Protein AF-A0A841Q0R8-F1 (afdb_monomer_lite)

InterPro domains:
  IPR002668 Concentrative nucleoside transporter N-terminal domain [PF01773] (13-84)
  IPR008276 Concentrative nucleoside transporter [PTHR10590] (9-87)

Secondary structure (DSSP, 8-state):
-HHHHHHHHHHHHHHHHHHHHHHH-S-TTS--HHHHHHHHHHHHHHHHHHHSSHHHHHHHHHHHHHHHHHHHHHHHHHHHHHHHHHHTT-

Organism: NCBI:txid549000

Structure (mmCIF, N/CA/C/O backbone):
data_AF-A0A841Q0R8-F1
#
_entry.id   AF-A0A841Q0R8-F1
#
loop_
_atom_site.group_PDB
_atom_site.id
_atom_site.type_symbol
_atom_site.label_atom_id
_atom_site.label_alt_id
_atom_site.label_comp_id
_atom_site.label_asym_id
_atom_site.label_entity_id
_atom_site.label_seq_id
_atom_site.pdbx_PDB_ins_code
_atom_site.Cartn_x
_atom_site.Cartn_y
_atom_site.Cartn_z
_atom_site.occupancy
_atom_site.B_iso_or_equiv
_atom_site.auth_seq_id
_atom_site.auth_comp_id
_atom_site.auth_asym_id
_atom_site.auth_atom_id
_atom_site.pdbx_PDB_model_num
ATOM 1 N N . MET A 1 1 ? -26.844 -0.223 -10.703 1.00 60.47 1 MET A N 1
ATOM 2 C CA . MET A 1 1 ? -27.090 -1.211 -9.628 1.00 60.47 1 MET A CA 1
ATOM 3 C C . MET A 1 1 ? -25.834 -2.030 -9.315 1.00 60.47 1 MET A C 1
ATOM 5 O O . MET A 1 1 ? -25.535 -2.203 -8.144 1.00 60.47 1 MET A O 1
ATOM 9 N N . GLU A 1 2 ? -25.056 -2.458 -10.319 1.00 74.44 2 GLU A N 1
ATOM 10 C CA . GLU A 1 2 ? -23.842 -3.287 -10.134 1.00 74.44 2 GLU A CA 1
ATOM 11 C C . GLU A 1 2 ? -22.680 -2.580 -9.414 1.00 74.44 2 GLU A C 1
ATOM 13 O O . GLU A 1 2 ? -22.059 -3.161 -8.531 1.00 74.44 2 GLU A O 1
ATOM 18 N N . LEU A 1 3 ? -22.431 -1.296 -9.711 1.00 74.19 3 LEU A N 1
ATOM 19 C CA . LEU A 1 3 ? -21.348 -0.530 -9.076 1.00 74.19 3 LEU A CA 1
ATOM 20 C C . LEU A 1 3 ? -21.513 -0.430 -7.547 1.00 74.19 3 LEU A C 1
ATOM 22 O O . LEU A 1 3 ? -20.564 -0.634 -6.796 1.00 74.19 3 LEU A O 1
ATOM 26 N N . LEU A 1 4 ? -22.741 -0.157 -7.088 1.00 78.12 4 LEU A N 1
ATOM 27 C CA . LEU A 1 4 ? -23.066 -0.100 -5.660 1.00 78.12 4 LEU A CA 1
ATOM 28 C C . LEU A 1 4 ? -22.893 -1.471 -4.996 1.00 78.12 4 LEU A C 1
ATOM 30 O O . LEU A 1 4 ? -22.415 -1.536 -3.867 1.00 78.12 4 LEU A O 1
ATOM 34 N N . GLY A 1 5 ? -23.220 -2.554 -5.709 1.00 89.88 5 GLY A N 1
ATOM 35 C CA . GLY A 1 5 ? -22.981 -3.921 -5.251 1.00 89.88 5 GLY A CA 1
ATOM 36 C C . GLY A 1 5 ? -21.495 -4.214 -5.041 1.00 89.88 5 GLY A C 1
ATOM 37 O O . GLY A 1 5 ? -21.119 -4.715 -3.986 1.00 89.88 5 GLY A O 1
ATOM 38 N N . ASN A 1 6 ? -20.641 -3.838 -5.994 1.00 89.88 6 ASN A N 1
ATOM 39 C CA . ASN A 1 6 ? -19.197 -4.090 -5.916 1.00 89.88 6 ASN A CA 1
ATOM 40 C C . ASN A 1 6 ? -18.531 -3.304 -4.780 1.00 89.88 6 ASN A C 1
ATOM 42 O O . ASN A 1 6 ? -17.708 -3.848 -4.044 1.00 89.88 6 ASN A O 1
ATOM 46 N N . ILE A 1 7 ? -18.922 -2.040 -4.596 1.00 89.81 7 ILE A N 1
ATOM 47 C CA . ILE A 1 7 ? -18.421 -1.215 -3.490 1.00 89.81 7 ILE A CA 1
ATOM 48 C C . ILE A 1 7 ? -18.883 -1.794 -2.147 1.00 89.81 7 ILE A C 1
ATOM 50 O O . ILE A 1 7 ? -18.076 -1.917 -1.225 1.00 89.81 7 ILE A O 1
ATOM 54 N N . ALA A 1 8 ? -20.151 -2.204 -2.037 1.00 92.94 8 ALA A N 1
ATOM 55 C CA . ALA A 1 8 ? -20.667 -2.838 -0.827 1.00 92.94 8 ALA A CA 1
ATOM 56 C C . ALA A 1 8 ? -19.908 -4.133 -0.497 1.00 92.94 8 ALA A C 1
ATOM 58 O O . ALA A 1 8 ? -19.490 -4.319 0.644 1.00 92.94 8 ALA A O 1
ATOM 59 N N . TRP A 1 9 ? -19.651 -4.985 -1.492 1.00 93.94 9 TRP A N 1
ATOM 60 C CA . TRP A 1 9 ? -18.837 -6.191 -1.325 1.00 93.94 9 TRP A CA 1
ATOM 61 C C . TRP A 1 9 ? -17.411 -5.885 -0.858 1.00 93.94 9 TRP A C 1
ATOM 63 O O . TRP A 1 9 ? -16.922 -6.544 0.060 1.00 93.94 9 TRP A O 1
ATOM 73 N N . GLY A 1 10 ? -16.763 -4.864 -1.427 1.00 92.50 10 GLY A N 1
ATOM 74 C CA . GLY A 1 10 ? -15.431 -4.428 -0.998 1.00 92.50 10 GLY A CA 1
ATOM 75 C C . GLY A 1 10 ? -15.399 -3.971 0.463 1.00 92.50 10 GLY A C 1
ATOM 76 O O . GLY A 1 10 ? -14.517 -4.371 1.222 1.00 92.50 10 GLY A O 1
ATOM 77 N N . LEU A 1 11 ? -16.399 -3.197 0.891 1.00 93.12 11 LEU A N 1
ATOM 78 C CA . LEU A 1 11 ? -16.520 -2.756 2.284 1.00 93.12 11 LEU A CA 1
ATOM 79 C C . LEU A 1 11 ? -16.765 -3.929 3.241 1.00 93.12 11 LEU A C 1
ATOM 81 O O . LEU A 1 11 ? -16.147 -3.991 4.305 1.00 93.12 11 LEU A O 1
ATOM 85 N N . ILE A 1 12 ? -17.619 -4.880 2.854 1.00 95.56 12 ILE A N 1
ATOM 86 C CA . ILE A 1 12 ? -17.864 -6.099 3.636 1.00 95.56 12 ILE A CA 1
ATOM 87 C C . ILE A 1 12 ? -16.564 -6.893 3.791 1.00 95.56 12 ILE A C 1
ATOM 89 O O . ILE A 1 12 ? -16.234 -7.300 4.904 1.00 95.56 12 ILE A O 1
ATOM 93 N N . ALA A 1 13 ? -15.793 -7.066 2.714 1.00 94.50 13 ALA A N 1
ATOM 94 C CA . ALA A 1 13 ? -14.518 -7.776 2.762 1.00 94.50 13 ALA A CA 1
ATOM 95 C C . ALA A 1 13 ? -13.532 -7.126 3.749 1.00 94.50 13 ALA A C 1
ATOM 97 O O . ALA A 1 13 ? -12.934 -7.830 4.563 1.00 94.50 13 ALA A O 1
ATOM 98 N N . ILE A 1 14 ? -13.414 -5.793 3.746 1.00 94.56 14 ILE A N 1
ATOM 99 C CA . ILE A 1 14 ? -12.556 -5.057 4.691 1.00 94.56 14 ILE A CA 1
ATOM 100 C C . ILE A 1 14 ? -12.980 -5.333 6.140 1.00 94.56 14 ILE A C 1
ATOM 102 O O . ILE A 1 14 ? -12.140 -5.682 6.971 1.00 94.56 14 ILE A O 1
ATOM 106 N N . VAL A 1 15 ? -14.277 -5.230 6.447 1.00 94.69 15 VAL A N 1
ATOM 107 C CA . VAL A 1 15 ? -14.798 -5.478 7.803 1.00 94.69 15 VAL A CA 1
ATOM 108 C C . VAL A 1 15 ? -14.548 -6.922 8.241 1.00 94.69 15 VAL A C 1
ATOM 110 O O . VAL A 1 15 ? -14.128 -7.153 9.376 1.00 94.69 15 VAL A O 1
ATOM 113 N N . VAL A 1 16 ? -14.751 -7.893 7.347 1.00 96.19 16 VAL A N 1
ATOM 114 C CA . VAL A 1 16 ? -14.499 -9.315 7.628 1.00 96.19 16 VAL A CA 1
ATOM 115 C C . VAL A 1 16 ? -13.020 -9.561 7.928 1.00 96.19 16 VAL A C 1
ATOM 117 O O . VAL A 1 16 ? -12.707 -10.220 8.920 1.00 96.19 16 VAL A O 1
ATOM 120 N N . LEU A 1 17 ? -12.105 -8.999 7.134 1.00 94.81 17 LEU A N 1
ATOM 121 C CA . LEU A 1 17 ? -10.662 -9.139 7.358 1.00 94.81 17 LEU A CA 1
ATOM 122 C C . LEU A 1 17 ? -10.217 -8.488 8.672 1.00 94.81 17 LEU A C 1
ATOM 124 O O . LEU A 1 17 ? -9.435 -9.082 9.415 1.00 94.81 17 LEU A O 1
ATOM 128 N N . MET A 1 18 ? -10.751 -7.310 9.005 1.00 92.88 18 MET A N 1
ATOM 129 C CA . MET A 1 18 ? -10.496 -6.673 10.301 1.00 92.88 18 MET A CA 1
ATOM 130 C C . MET A 1 18 ? -11.030 -7.517 11.466 1.00 92.88 18 MET A C 1
ATOM 132 O O . MET A 1 18 ? -10.349 -7.668 12.482 1.00 92.88 18 MET A O 1
ATOM 136 N N . GLY A 1 19 ? -12.218 -8.109 11.314 1.00 92.81 19 GLY A N 1
ATOM 137 C CA . GLY A 1 19 ? -12.795 -9.032 12.291 1.00 92.81 19 GLY A CA 1
ATOM 138 C C . GLY A 1 19 ? -11.941 -10.286 12.492 1.00 92.81 19 GLY A C 1
ATOM 139 O O . GLY A 1 19 ? -11.680 -10.677 13.629 1.00 92.81 19 GLY A O 1
ATOM 140 N N . LEU A 1 20 ? -11.437 -10.879 11.407 1.00 94.56 20 LEU A N 1
ATOM 141 C CA . LEU A 1 20 ? -10.519 -12.019 11.463 1.00 94.56 20 LEU A CA 1
ATOM 142 C C . LEU A 1 20 ? -9.198 -11.656 12.148 1.00 94.56 20 LEU A C 1
ATOM 144 O O . LEU A 1 20 ? -8.754 -12.387 13.033 1.00 94.56 20 LEU A O 1
ATOM 148 N N . ALA A 1 21 ? -8.606 -10.512 11.801 1.00 91.75 21 ALA A N 1
ATOM 149 C CA . ALA A 1 21 ? -7.391 -10.020 12.446 1.00 91.75 21 ALA A CA 1
ATOM 150 C C . ALA A 1 21 ? -7.592 -9.817 13.958 1.00 91.75 21 ALA A C 1
ATOM 152 O O . ALA A 1 21 ? -6.721 -10.166 14.752 1.00 91.75 21 ALA A O 1
ATOM 153 N N . PHE A 1 22 ? -8.759 -9.318 14.375 1.00 91.19 22 PHE A N 1
ATOM 154 C CA . PHE A 1 22 ? -9.109 -9.187 15.788 1.00 91.19 22 PHE A CA 1
ATOM 155 C C . PHE A 1 22 ? -9.284 -10.546 16.487 1.00 91.19 22 PHE A C 1
ATOM 157 O O . PHE A 1 22 ? -8.793 -10.730 17.603 1.00 91.19 22 PHE A O 1
ATOM 164 N N . LEU A 1 23 ? -9.954 -11.511 15.849 1.00 92.38 23 LEU A N 1
ATOM 165 C CA . LEU A 1 23 ? -10.181 -12.847 16.416 1.00 92.38 23 LEU A CA 1
ATOM 166 C C . LEU A 1 23 ? -8.876 -13.625 16.609 1.00 92.38 23 LEU A C 1
ATOM 168 O O . LEU A 1 23 ? -8.699 -14.265 17.649 1.00 92.38 23 LEU A O 1
ATOM 172 N N . LEU A 1 24 ? -7.975 -13.532 15.632 1.00 94.00 24 LEU A N 1
ATOM 173 C CA . LEU A 1 24 ? -6.656 -14.166 15.648 1.00 94.00 24 LEU A CA 1
ATOM 174 C C . LEU A 1 24 ? -5.624 -13.403 16.490 1.00 94.00 24 LEU A C 1
ATOM 176 O O . LEU A 1 24 ? -4.545 -13.929 16.755 1.00 94.00 24 LEU A O 1
ATOM 180 N N . SER A 1 25 ? -5.934 -12.179 16.927 1.00 91.56 25 SER A N 1
ATOM 181 C CA . SER A 1 25 ? -5.020 -11.393 17.751 1.00 91.56 25 SER A CA 1
ATOM 182 C C . SER A 1 25 ? -4.867 -12.008 19.141 1.00 91.56 25 SER A C 1
ATOM 184 O O . SER A 1 25 ? -5.846 -12.243 19.856 1.00 91.56 25 SER A O 1
ATOM 186 N N . VAL A 1 26 ? -3.608 -12.231 19.522 1.00 90.31 26 VAL A N 1
ATOM 187 C CA . VAL A 1 26 ? -3.202 -12.751 20.834 1.00 90.31 26 VAL A CA 1
ATOM 188 C C . VAL A 1 26 ? -3.478 -11.729 21.938 1.00 90.31 26 VAL A C 1
ATOM 190 O O . VAL A 1 26 ? -3.916 -12.098 23.025 1.00 90.31 26 VAL A O 1
ATOM 193 N N . ASP A 1 27 ? -3.288 -10.440 21.651 1.00 88.38 27 ASP A N 1
ATOM 194 C CA . ASP A 1 27 ? -3.456 -9.361 22.621 1.00 88.38 27 ASP A CA 1
ATOM 195 C C . ASP A 1 27 ? -4.454 -8.311 22.121 1.00 88.38 27 ASP A C 1
ATOM 197 O O . ASP A 1 27 ? -4.123 -7.209 21.678 1.00 88.38 27 ASP A O 1
ATOM 201 N N . ARG A 1 28 ? -5.733 -8.691 22.188 1.00 84.56 28 ARG A N 1
ATOM 202 C CA . ARG A 1 28 ? -6.866 -7.902 21.680 1.00 84.56 28 ARG A CA 1
ATOM 203 C C . ARG A 1 28 ? -7.016 -6.534 22.351 1.00 84.56 28 ARG A C 1
ATOM 205 O O . ARG A 1 28 ? -7.624 -5.642 21.766 1.00 84.56 28 ARG A O 1
ATOM 212 N N . LYS A 1 29 ? -6.494 -6.367 23.571 1.00 80.81 29 LYS A N 1
ATOM 213 C CA . LYS A 1 29 ? -6.599 -5.119 24.346 1.00 80.81 29 LYS A CA 1
ATOM 214 C C . LYS A 1 29 ? -5.560 -4.081 23.931 1.00 80.81 29 LYS A C 1
ATOM 216 O O . LYS A 1 29 ? -5.827 -2.892 24.067 1.00 80.81 29 LYS A O 1
ATOM 221 N N . ASN A 1 30 ? -4.419 -4.518 23.401 1.00 90.31 30 ASN A N 1
ATOM 222 C CA . ASN A 1 30 ? -3.325 -3.640 22.985 1.00 90.31 30 ASN A CA 1
ATOM 223 C C . ASN A 1 30 ? -3.343 -3.302 21.486 1.00 90.31 30 ASN A C 1
ATOM 225 O O . ASN A 1 30 ? -2.379 -2.745 20.957 1.00 90.31 30 ASN A O 1
ATOM 229 N N . ILE A 1 31 ? -4.442 -3.591 20.782 1.00 87.38 31 ILE A N 1
ATOM 230 C CA . ILE A 1 31 ? -4.595 -3.191 19.382 1.00 87.38 31 ILE A CA 1
ATOM 231 C C . ILE A 1 31 ? -4.668 -1.662 19.304 1.00 87.38 31 ILE A C 1
ATOM 233 O O . ILE A 1 31 ? -5.642 -1.033 19.719 1.00 87.38 31 ILE A O 1
ATOM 237 N N . ASN A 1 32 ? -3.631 -1.054 18.731 1.00 90.56 32 ASN A N 1
ATOM 238 C CA . ASN A 1 32 ? -3.572 0.387 18.553 1.00 90.56 32 ASN A CA 1
ATOM 239 C C . ASN A 1 32 ? -4.413 0.817 17.343 1.00 90.56 32 ASN A C 1
ATOM 241 O O . ASN A 1 32 ? -3.979 0.722 16.192 1.00 90.56 32 ASN A O 1
ATOM 245 N N . LEU A 1 33 ? -5.610 1.342 17.611 1.00 89.44 33 LEU A N 1
ATOM 246 C CA . LEU A 1 33 ? -6.534 1.808 16.573 1.00 89.44 33 LEU A CA 1
ATOM 247 C C . LEU A 1 33 ? -5.939 2.904 15.679 1.00 89.44 33 LEU A C 1
ATOM 249 O O . LEU A 1 33 ? -6.270 2.950 14.497 1.00 89.44 33 LEU A O 1
ATOM 253 N N . LYS A 1 34 ? -5.032 3.751 16.189 1.00 93.69 34 LYS A N 1
ATOM 254 C CA . LYS A 1 34 ? -4.371 4.779 15.365 1.00 93.69 34 LYS A CA 1
ATOM 255 C C . LYS A 1 34 ? -3.475 4.139 14.307 1.00 93.69 34 LYS A C 1
ATOM 257 O O . LYS A 1 34 ? -3.469 4.588 13.166 1.00 93.69 34 LYS A O 1
ATOM 262 N N . THR A 1 35 ? -2.761 3.075 14.668 1.00 93.25 35 THR A N 1
ATOM 263 C CA . THR A 1 35 ? -1.903 2.331 13.738 1.00 93.25 35 THR A CA 1
ATOM 264 C C . THR A 1 35 ? -2.730 1.573 12.707 1.00 93.25 35 THR A C 1
ATOM 266 O O . THR A 1 35 ? -2.423 1.642 11.521 1.00 93.25 35 THR A O 1
ATOM 269 N N . VAL A 1 36 ? -3.802 0.898 13.133 1.00 92.88 36 VAL A N 1
ATOM 270 C CA . VAL A 1 36 ? -4.672 0.133 12.223 1.00 92.88 36 VAL A CA 1
ATOM 271 C C . VAL A 1 36 ? -5.371 1.056 11.222 1.00 92.88 36 VAL A C 1
ATOM 273 O O . VAL A 1 36 ? -5.337 0.794 10.022 1.00 92.88 36 VAL A O 1
ATOM 276 N N . LEU A 1 37 ? -5.953 2.165 11.689 1.00 93.31 37 LEU A N 1
ATOM 277 C CA . LEU A 1 37 ? -6.595 3.144 10.809 1.00 93.31 37 LEU A CA 1
ATOM 278 C C . LEU A 1 37 ? -5.580 3.861 9.912 1.00 93.31 37 LEU A C 1
ATOM 280 O O . LEU A 1 37 ? -5.878 4.112 8.749 1.00 93.31 37 LEU A O 1
ATOM 284 N N . GLY A 1 38 ? -4.376 4.145 10.418 1.00 96.44 38 GLY A N 1
ATOM 285 C CA . GLY A 1 38 ? -3.285 4.692 9.612 1.00 96.44 38 GLY A CA 1
ATOM 286 C C . GLY A 1 38 ? -2.867 3.747 8.485 1.00 96.44 38 GLY A C 1
ATOM 287 O O . GLY A 1 38 ? -2.757 4.173 7.338 1.00 96.44 38 GLY A O 1
ATOM 288 N N . ALA A 1 39 ? -2.707 2.456 8.783 1.00 94.56 39 ALA A N 1
ATOM 289 C CA . ALA A 1 39 ? -2.396 1.441 7.781 1.00 94.56 39 ALA A CA 1
ATOM 290 C C . ALA A 1 39 ? -3.509 1.317 6.728 1.00 94.56 39 ALA A C 1
ATOM 292 O O . ALA A 1 39 ? -3.216 1.291 5.534 1.00 94.56 39 ALA A O 1
ATOM 293 N N . LEU A 1 40 ? -4.777 1.315 7.152 1.00 94.56 40 LEU A N 1
ATOM 294 C CA . LEU A 1 40 ? -5.925 1.268 6.244 1.00 94.56 40 LEU A CA 1
ATOM 295 C C . LEU A 1 40 ? -6.000 2.514 5.343 1.00 94.56 40 LEU A C 1
ATOM 297 O O . LEU A 1 40 ? -6.238 2.402 4.142 1.00 94.56 40 LEU A O 1
ATOM 301 N N . ALA A 1 41 ? -5.741 3.701 5.897 1.00 95.69 41 ALA A N 1
ATOM 302 C CA . ALA A 1 41 ? -5.696 4.941 5.129 1.00 95.69 41 ALA A CA 1
ATOM 303 C C . ALA A 1 41 ? -4.573 4.921 4.083 1.00 95.69 41 ALA A C 1
ATOM 305 O O . ALA A 1 41 ? -4.801 5.295 2.935 1.00 95.69 41 ALA A O 1
ATOM 306 N N . ILE A 1 42 ? -3.383 4.436 4.455 1.00 95.88 42 ILE A N 1
ATOM 307 C CA . ILE A 1 42 ? -2.259 4.278 3.525 1.00 95.88 42 ILE A CA 1
ATOM 308 C C . ILE A 1 42 ? -2.610 3.277 2.418 1.00 95.88 42 ILE A C 1
ATOM 310 O O . ILE A 1 42 ? -2.356 3.562 1.252 1.00 95.88 42 ILE A O 1
ATOM 314 N N . GLN A 1 43 ? -3.234 2.142 2.747 1.00 93.25 43 GLN A N 1
ATOM 315 C CA . GLN A 1 43 ? -3.667 1.162 1.743 1.00 93.25 43 GLN A CA 1
ATOM 316 C C . GLN A 1 43 ? -4.617 1.782 0.714 1.00 93.25 43 GLN A C 1
ATOM 318 O O . GLN A 1 43 ? -4.412 1.611 -0.488 1.00 93.25 43 GLN A O 1
ATOM 323 N N . ILE A 1 44 ? -5.621 2.538 1.169 1.00 92.31 44 ILE A N 1
ATOM 324 C CA . ILE A 1 44 ? -6.564 3.225 0.277 1.00 92.31 44 ILE A CA 1
ATOM 325 C C . ILE A 1 44 ? -5.846 4.302 -0.542 1.00 92.31 44 ILE A C 1
ATOM 327 O O . ILE A 1 44 ? -6.081 4.407 -1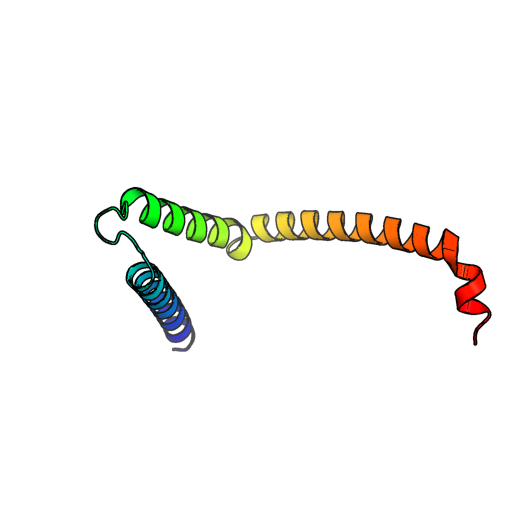.742 1.00 92.31 44 ILE A O 1
ATOM 331 N N . ALA A 1 45 ? -4.950 5.078 0.072 1.00 92.38 45 ALA A N 1
ATOM 332 C CA . ALA A 1 45 ? -4.195 6.117 -0.621 1.00 92.38 45 ALA A CA 1
ATOM 333 C C . ALA A 1 45 ? -3.329 5.537 -1.748 1.00 92.38 45 ALA A C 1
ATOM 335 O O . ALA A 1 45 ? -3.341 6.067 -2.855 1.00 92.38 45 ALA A O 1
ATOM 336 N N . ILE A 1 46 ? -2.636 4.424 -1.493 1.00 91.19 46 ILE A N 1
ATOM 337 C CA . ILE A 1 46 ? -1.849 3.704 -2.501 1.00 91.19 46 ILE A CA 1
ATOM 338 C C . ILE A 1 46 ? -2.764 3.171 -3.605 1.00 91.19 46 ILE A C 1
ATOM 340 O O . ILE A 1 46 ? -2.483 3.385 -4.781 1.00 91.19 46 ILE A O 1
ATOM 344 N N . ALA A 1 47 ? -3.875 2.520 -3.250 1.00 89.50 47 ALA A N 1
ATOM 345 C CA . ALA A 1 47 ? -4.819 1.999 -4.236 1.00 89.50 47 ALA A CA 1
ATOM 346 C C . ALA A 1 47 ? -5.347 3.112 -5.149 1.00 89.50 47 ALA A C 1
ATOM 348 O O . ALA A 1 47 ? -5.360 2.955 -6.366 1.00 89.50 47 ALA A O 1
ATOM 349 N N . LEU A 1 48 ? -5.719 4.260 -4.580 1.00 88.69 48 LEU A N 1
ATOM 350 C CA . LEU A 1 48 ? -6.145 5.414 -5.361 1.00 88.69 48 LEU A CA 1
ATOM 351 C C . LEU A 1 48 ? -5.009 5.928 -6.239 1.00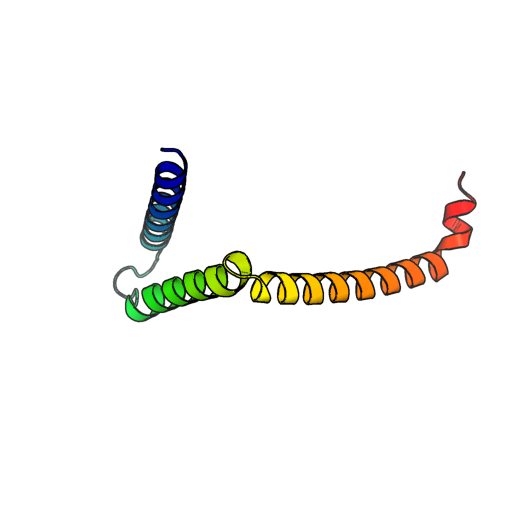 88.69 48 LEU A C 1
ATOM 353 O O . LEU A 1 48 ? -5.245 6.127 -7.424 1.00 88.69 48 LEU A O 1
ATOM 357 N N . LEU A 1 49 ? -3.804 6.113 -5.690 1.00 87.81 49 LEU A N 1
ATOM 358 C CA . LEU A 1 49 ? -2.627 6.609 -6.412 1.00 87.81 49 LEU A CA 1
ATOM 359 C C . LEU A 1 49 ? -2.303 5.765 -7.649 1.00 87.81 49 LEU A C 1
ATOM 361 O O . LEU A 1 49 ? -1.973 6.327 -8.687 1.00 87.81 49 LEU A O 1
ATOM 365 N N . PHE A 1 50 ? -2.427 4.441 -7.551 1.00 87.50 50 PHE A N 1
ATOM 366 C CA . PHE A 1 50 ? -2.057 3.533 -8.636 1.00 87.50 50 PHE A CA 1
ATOM 367 C C . PHE A 1 50 ? -3.207 3.129 -9.569 1.00 87.50 50 PHE A C 1
ATOM 369 O O . PHE A 1 50 ? -2.942 2.846 -10.732 1.00 87.50 50 PHE A O 1
ATOM 376 N N . LEU A 1 51 ? -4.460 3.085 -9.101 1.00 83.31 51 LEU A N 1
ATOM 377 C CA . LEU A 1 51 ? -5.589 2.530 -9.872 1.00 83.31 51 LEU A CA 1
ATOM 378 C C . LEU A 1 51 ? -6.614 3.574 -10.336 1.00 83.31 51 LEU A C 1
ATOM 380 O O . LEU A 1 51 ? -7.463 3.254 -11.163 1.00 83.31 51 LEU A O 1
ATOM 384 N N . GLY A 1 52 ? -6.602 4.795 -9.789 1.00 70.75 52 GLY A N 1
ATOM 385 C CA . GLY A 1 52 ? -7.686 5.759 -10.025 1.00 70.75 52 GLY A CA 1
ATOM 386 C C . GLY A 1 52 ? -7.428 6.822 -11.102 1.00 70.75 52 GLY A C 1
ATOM 387 O O . GLY A 1 52 ? -8.362 7.530 -11.469 1.00 70.75 52 GLY A O 1
ATOM 388 N N . TRP A 1 53 ? -6.181 7.017 -11.544 1.00 78.00 53 TRP A N 1
ATOM 389 C CA . TRP A 1 53 ? -5.772 8.170 -12.360 1.00 78.00 53 TRP A CA 1
ATOM 390 C C . TRP A 1 53 ? -4.501 7.854 -13.166 1.00 78.00 53 TRP A C 1
ATOM 392 O O . TRP A 1 53 ? -3.651 7.094 -12.710 1.00 78.00 53 TRP A O 1
ATOM 402 N N . GLY A 1 54 ? -4.379 8.436 -14.370 1.00 83.19 54 GLY A N 1
ATOM 403 C CA . GLY A 1 54 ? -3.417 8.008 -15.406 1.00 83.19 54 GLY A CA 1
ATOM 404 C C . GLY A 1 54 ? -1.938 8.003 -14.998 1.00 83.19 54 GLY A C 1
ATOM 405 O O . GLY A 1 54 ? -1.169 7.188 -15.489 1.00 83.19 54 GLY A O 1
ATOM 406 N N . VAL A 1 55 ? -1.543 8.830 -14.025 1.00 85.88 55 VAL A N 1
ATOM 407 C CA . VAL A 1 55 ? -0.170 8.835 -13.483 1.00 85.88 55 VAL A CA 1
ATOM 408 C C . VAL A 1 55 ? 0.188 7.490 -12.833 1.00 85.88 55 VAL A C 1
ATOM 410 O O . VAL A 1 55 ? 1.317 7.023 -12.957 1.00 85.88 55 VAL A O 1
ATOM 413 N N . GLY A 1 56 ? -0.764 6.840 -12.158 1.00 87.75 56 GLY A N 1
ATOM 414 C CA . GLY A 1 56 ? -0.548 5.531 -11.541 1.00 87.75 56 GLY A CA 1
ATOM 415 C C . GLY A 1 56 ? -0.255 4.434 -12.564 1.00 87.75 56 GLY A C 1
ATOM 416 O O . GLY A 1 56 ? 0.639 3.613 -12.358 1.00 87.75 56 GLY A O 1
ATOM 417 N N . GLU A 1 57 ? -0.960 4.470 -13.695 1.00 88.69 57 GLU A N 1
ATOM 418 C CA . GLU A 1 57 ? -0.768 3.551 -14.818 1.00 88.69 57 GLU A CA 1
ATOM 419 C C . GLU A 1 57 ? 0.620 3.716 -15.449 1.00 88.69 57 GLU A C 1
ATOM 421 O O . GLU A 1 57 ? 1.314 2.723 -15.668 1.00 88.69 57 GLU A O 1
ATOM 426 N N . GLU A 1 58 ? 1.075 4.955 -15.656 1.00 91.38 58 GLU A N 1
ATOM 427 C CA . GLU A 1 58 ? 2.416 5.239 -16.186 1.00 91.38 58 GLU A CA 1
ATOM 428 C C . GLU A 1 58 ? 3.527 4.704 -15.273 1.00 91.38 58 GLU A C 1
ATOM 430 O O . GLU A 1 58 ? 4.492 4.095 -15.748 1.00 91.38 58 GLU A O 1
ATOM 435 N N . VAL A 1 59 ? 3.386 4.873 -13.954 1.00 91.31 59 VAL A N 1
ATOM 436 C CA . VAL A 1 59 ? 4.360 4.343 -12.987 1.00 91.31 59 VAL A CA 1
ATOM 437 C C . VAL A 1 59 ? 4.371 2.812 -13.009 1.00 91.31 59 VAL A C 1
ATOM 439 O O . VAL A 1 59 ? 5.445 2.205 -13.018 1.00 91.31 59 VAL A O 1
ATOM 442 N N . LEU A 1 60 ? 3.200 2.169 -13.054 1.00 91.38 60 LEU A N 1
ATOM 443 C CA . LEU A 1 60 ? 3.109 0.708 -13.157 1.00 91.38 60 LEU A CA 1
ATOM 444 C C . LEU A 1 60 ? 3.714 0.192 -14.468 1.00 91.38 60 LEU A C 1
ATOM 446 O O . LEU A 1 60 ? 4.426 -0.817 -14.456 1.00 91.38 60 LEU A O 1
ATOM 450 N N . ALA A 1 61 ? 3.488 0.892 -15.579 1.00 92.56 61 ALA A N 1
ATOM 451 C CA . ALA A 1 61 ? 4.068 0.557 -16.873 1.00 92.56 61 ALA A CA 1
ATOM 452 C C . ALA A 1 61 ? 5.598 0.679 -16.848 1.00 92.56 61 ALA A C 1
ATOM 454 O O . ALA A 1 61 ? 6.296 -0.230 -17.299 1.00 92.56 61 ALA A O 1
ATOM 455 N N . PHE A 1 62 ? 6.138 1.747 -16.252 1.00 94.31 62 PHE A N 1
ATOM 456 C CA . PHE A 1 62 ? 7.581 1.918 -16.080 1.00 94.31 62 PHE A CA 1
ATOM 457 C C . PHE A 1 62 ? 8.207 0.764 -15.283 1.00 94.31 62 PHE A C 1
ATOM 459 O O . PHE A 1 62 ? 9.191 0.167 -15.726 1.00 94.31 62 PHE A O 1
ATOM 466 N N . MET A 1 63 ? 7.608 0.400 -14.145 1.00 95.06 63 MET A N 1
ATOM 467 C CA . MET A 1 63 ? 8.085 -0.713 -13.317 1.00 95.06 63 MET A CA 1
ATOM 468 C C . MET A 1 63 ? 8.011 -2.052 -14.060 1.00 95.06 63 MET A C 1
ATOM 470 O O . MET A 1 63 ? 8.943 -2.854 -13.990 1.00 95.06 63 MET A O 1
ATOM 474 N N . SER A 1 64 ? 6.934 -2.279 -14.813 1.00 95.69 64 SER A N 1
ATOM 475 C CA . SER A 1 64 ? 6.754 -3.496 -15.612 1.00 95.69 64 SER A CA 1
ATOM 476 C C . SER A 1 64 ? 7.799 -3.601 -16.726 1.00 95.69 64 SER A C 1
ATOM 478 O O . SER A 1 64 ? 8.393 -4.662 -16.926 1.00 95.69 64 SER A O 1
ATOM 480 N N . ASN A 1 65 ? 8.092 -2.491 -17.407 1.00 97.00 65 ASN A N 1
ATOM 481 C CA . ASN A 1 65 ? 9.120 -2.433 -18.446 1.00 97.00 65 ASN A CA 1
ATOM 482 C C . ASN A 1 65 ? 10.522 -2.658 -17.872 1.00 97.00 65 ASN A C 1
ATOM 484 O O . ASN A 1 65 ? 11.331 -3.349 -18.488 1.00 97.00 65 ASN A O 1
ATOM 488 N N . PHE A 1 66 ? 10.802 -2.137 -16.674 1.00 96.88 66 PHE A N 1
ATOM 489 C CA . PHE A 1 66 ? 12.063 -2.392 -15.983 1.00 96.88 66 PHE A CA 1
ATOM 490 C C . PHE A 1 66 ? 12.259 -3.886 -15.695 1.00 96.88 66 PHE A C 1
ATOM 492 O O . PHE A 1 66 ? 13.291 -4.453 -16.055 1.00 96.88 66 PHE A O 1
ATOM 499 N N . VAL A 1 67 ? 11.253 -4.545 -15.109 1.00 97.31 67 VAL A N 1
ATOM 500 C CA . VAL A 1 67 ? 11.302 -5.993 -14.843 1.00 97.31 67 VAL A CA 1
ATOM 501 C C . VAL A 1 67 ? 11.444 -6.783 -16.144 1.00 97.31 67 VAL A C 1
ATOM 503 O O . VAL A 1 67 ? 12.260 -7.698 -16.213 1.00 97.31 67 VAL A O 1
ATOM 506 N N . THR A 1 68 ? 10.721 -6.394 -17.194 1.00 97.50 68 THR A N 1
ATOM 507 C CA . THR A 1 68 ? 10.828 -7.021 -18.521 1.00 97.50 68 THR A CA 1
ATOM 508 C C . THR A 1 68 ? 12.237 -6.885 -19.100 1.00 97.50 68 THR A C 1
ATOM 510 O O . THR A 1 68 ? 12.769 -7.845 -19.648 1.00 97.50 68 THR A O 1
ATOM 513 N N . GLY A 1 69 ? 12.892 -5.734 -18.923 1.00 96.69 69 GLY A N 1
ATOM 514 C CA . GLY A 1 69 ? 14.286 -5.545 -19.327 1.00 96.69 69 GLY A CA 1
ATOM 515 C C . GLY A 1 69 ? 15.252 -6.474 -18.585 1.00 96.69 69 GLY A C 1
ATOM 516 O O . GLY A 1 69 ? 16.144 -7.057 -19.201 1.00 96.69 69 GLY A O 1
ATOM 517 N N . VAL A 1 70 ? 15.049 -6.665 -17.276 1.00 97.00 70 VAL A N 1
ATOM 518 C CA . VAL A 1 70 ? 15.838 -7.618 -16.474 1.00 97.00 70 VAL A CA 1
ATOM 519 C C . VAL A 1 70 ? 15.595 -9.059 -16.931 1.00 97.00 70 VAL A C 1
ATOM 521 O O . VAL A 1 70 ? 16.552 -9.820 -17.073 1.00 97.00 70 VAL A O 1
ATOM 524 N N . LEU A 1 71 ? 14.340 -9.427 -17.206 1.00 96.44 71 LEU A N 1
ATOM 525 C CA . LEU A 1 71 ? 13.994 -10.741 -17.754 1.00 96.44 71 LEU A CA 1
ATOM 526 C C . LEU A 1 71 ? 14.665 -10.977 -19.112 1.00 96.44 71 LEU A C 1
ATOM 528 O O . LEU A 1 71 ? 15.261 -12.030 -19.303 1.00 96.44 71 LEU A O 1
ATOM 532 N N . GLY A 1 72 ? 14.673 -9.985 -20.004 1.00 95.62 72 GLY A N 1
ATOM 533 C CA . GLY A 1 72 ? 15.357 -10.091 -21.296 1.00 95.62 72 GLY A CA 1
ATOM 534 C C . GLY A 1 72 ? 16.868 -10.318 -21.162 1.00 95.62 72 GLY A C 1
ATOM 535 O O . GLY A 1 72 ? 17.451 -11.105 -21.906 1.00 95.62 72 GLY A O 1
ATOM 536 N N . ALA A 1 73 ? 17.517 -9.692 -20.174 1.00 94.00 73 ALA A N 1
ATOM 537 C CA . ALA A 1 73 ? 18.925 -9.959 -19.877 1.00 94.00 73 ALA A CA 1
ATOM 538 C C . ALA A 1 73 ? 19.149 -11.389 -19.350 1.00 94.00 73 ALA A C 1
ATOM 540 O O . ALA A 1 73 ? 20.133 -12.037 -19.717 1.00 94.00 73 ALA A O 1
ATOM 541 N N . ALA A 1 74 ? 18.232 -11.899 -18.521 1.00 93.25 74 ALA A N 1
ATOM 542 C CA . ALA A 1 74 ? 18.270 -13.281 -18.048 1.00 93.25 74 ALA A CA 1
ATOM 543 C C . ALA A 1 74 ? 18.070 -14.284 -19.200 1.00 93.25 74 ALA A C 1
ATOM 545 O O . ALA A 1 74 ? 18.831 -15.245 -19.304 1.00 93.25 74 ALA A O 1
ATOM 546 N N . GLU A 1 75 ? 17.116 -14.034 -20.100 1.00 91.31 75 GLU A N 1
ATOM 547 C CA . GLU A 1 75 ? 16.884 -14.843 -21.304 1.00 91.31 75 GLU A CA 1
ATOM 548 C C . GLU A 1 75 ? 18.111 -14.866 -22.222 1.00 91.31 75 GLU A C 1
ATOM 550 O O . GLU A 1 75 ? 18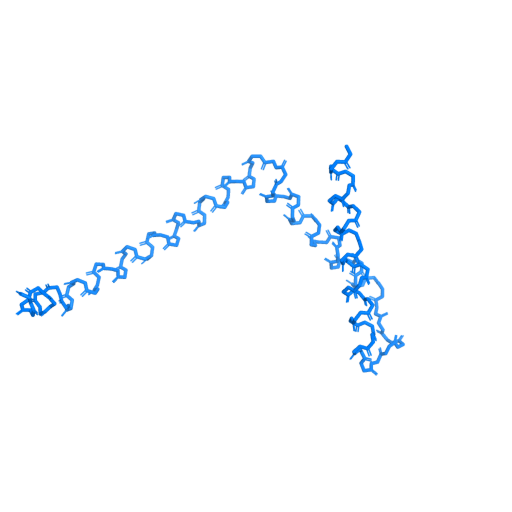.506 -15.931 -22.696 1.00 91.31 75 GLU A O 1
ATOM 555 N N . ALA A 1 76 ? 18.779 -13.725 -22.418 1.00 91.56 76 ALA A N 1
ATOM 556 C CA . ALA A 1 76 ? 20.026 -13.665 -23.179 1.00 91.56 76 ALA A CA 1
ATOM 557 C C . ALA A 1 76 ? 21.140 -14.516 -22.540 1.00 91.56 76 ALA A 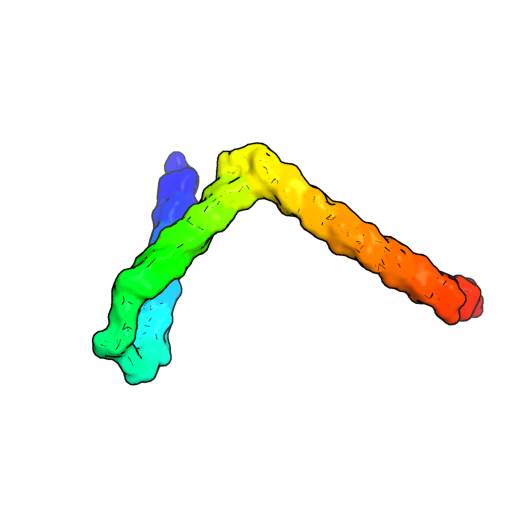C 1
ATOM 559 O O . ALA A 1 76 ? 21.875 -15.203 -23.250 1.00 91.56 76 ALA A O 1
ATOM 560 N N . GLY A 1 77 ? 21.241 -14.517 -21.207 1.00 90.06 77 GLY A N 1
ATOM 561 C CA . GLY A 1 77 ? 22.180 -15.370 -20.475 1.00 90.06 77 GLY A CA 1
ATOM 562 C C . GLY A 1 77 ? 21.870 -16.864 -20.609 1.00 90.06 77 GLY A C 1
ATOM 563 O O . GLY A 1 77 ? 22.781 -17.661 -20.827 1.00 90.06 77 GLY A O 1
ATOM 564 N N . ILE A 1 78 ? 20.591 -17.243 -20.531 1.00 89.81 78 ILE A N 1
ATOM 565 C CA . ILE A 1 78 ? 20.139 -18.629 -20.733 1.00 89.81 78 ILE A CA 1
ATOM 566 C C . ILE A 1 78 ? 20.462 -19.090 -22.156 1.00 89.81 78 ILE A C 1
ATOM 568 O O . ILE A 1 78 ? 21.035 -20.163 -22.331 1.00 89.81 78 ILE A O 1
ATOM 572 N N . ASN A 1 79 ? 20.163 -18.267 -23.161 1.00 89.31 79 ASN A N 1
ATOM 573 C CA . ASN A 1 79 ? 20.476 -18.571 -24.556 1.00 89.31 79 ASN A CA 1
ATOM 574 C C . ASN A 1 79 ? 21.989 -18.676 -24.802 1.00 89.31 79 ASN A C 1
ATOM 576 O O . ASN A 1 79 ? 22.415 -19.502 -25.601 1.00 89.31 79 ASN A O 1
ATOM 580 N N . PHE A 1 80 ? 22.815 -17.893 -24.103 1.00 87.88 80 PHE A N 1
ATOM 581 C CA . PHE A 1 80 ? 24.273 -18.016 -24.187 1.00 87.88 80 PHE A CA 1
ATOM 582 C C . PHE A 1 80 ? 24.790 -19.336 -23.589 1.00 87.88 80 PHE A C 1
ATOM 584 O O . PHE A 1 80 ? 25.679 -19.952 -24.168 1.00 87.88 80 PHE A O 1
ATOM 591 N N . LEU A 1 81 ? 24.239 -19.785 -22.454 1.00 87.44 81 LEU A N 1
ATOM 592 C CA . LEU A 1 81 ? 24.665 -21.033 -21.803 1.00 87.44 81 LEU A CA 1
ATOM 593 C C . LEU A 1 81 ? 24.107 -22.297 -22.473 1.00 87.44 81 LEU A C 1
ATOM 595 O O . LEU A 1 81 ? 24.791 -23.314 -22.482 1.00 87.44 81 LEU A O 1
ATOM 599 N N . PHE A 1 82 ? 22.870 -22.255 -22.972 1.00 85.38 82 PHE A N 1
ATOM 600 C CA . PHE A 1 82 ? 22.113 -23.451 -23.365 1.00 85.38 82 PHE A CA 1
ATOM 601 C C . PHE A 1 82 ? 21.535 -23.388 -24.788 1.00 85.38 82 PHE A C 1
ATOM 603 O O . PHE A 1 82 ? 20.842 -24.314 -25.204 1.00 85.38 82 PHE A O 1
ATOM 610 N N . GLY A 1 83 ? 21.773 -22.309 -25.538 1.00 70.38 83 GLY A N 1
ATOM 611 C CA . GLY A 1 83 ? 21.106 -22.059 -26.820 1.00 70.38 83 GLY A CA 1
ATOM 612 C C . GLY A 1 83 ? 21.421 -23.077 -27.917 1.00 70.38 83 GLY A C 1
ATOM 613 O O . GLY A 1 83 ? 20.531 -23.415 -28.691 1.00 70.38 83 GLY A O 1
ATOM 614 N N . GLU A 1 84 ? 22.646 -23.605 -27.975 1.00 65.38 84 GLU A N 1
ATOM 615 C CA . GLU A 1 84 ? 23.003 -24.661 -28.937 1.00 65.38 84 GLU A CA 1
ATOM 616 C C . GLU A 1 84 ? 22.555 -26.056 -28.462 1.00 65.38 84 GLU A C 1
ATOM 618 O O . GLU A 1 84 ? 22.017 -26.825 -29.258 1.00 65.38 84 GLU A O 1
ATOM 623 N N . ASP A 1 85 ? 22.668 -26.358 -27.164 1.00 62.00 85 ASP A N 1
ATOM 624 C CA . ASP A 1 85 ? 22.304 -27.671 -26.604 1.00 62.00 85 ASP A CA 1
ATOM 625 C C . ASP A 1 85 ? 20.782 -27.915 -26.564 1.00 62.00 85 ASP A C 1
ATOM 627 O O . ASP A 1 85 ? 20.334 -29.048 -26.743 1.00 62.00 85 ASP A O 1
ATOM 631 N N . LEU A 1 86 ? 19.957 -26.873 -26.392 1.00 59.84 86 LEU A N 1
ATOM 632 C CA . LEU A 1 86 ? 18.489 -26.996 -26.422 1.00 59.84 86 LEU A CA 1
ATOM 633 C C . LEU A 1 86 ? 17.920 -27.140 -27.844 1.00 59.84 86 LEU A C 1
ATOM 635 O O . LEU A 1 86 ? 16.843 -27.713 -28.007 1.00 59.84 86 LEU A O 1
ATOM 639 N N . MET A 1 87 ? 18.624 -26.652 -28.873 1.00 58.56 87 MET A N 1
ATOM 640 C CA . MET A 1 87 ? 18.229 -26.818 -30.280 1.00 58.56 87 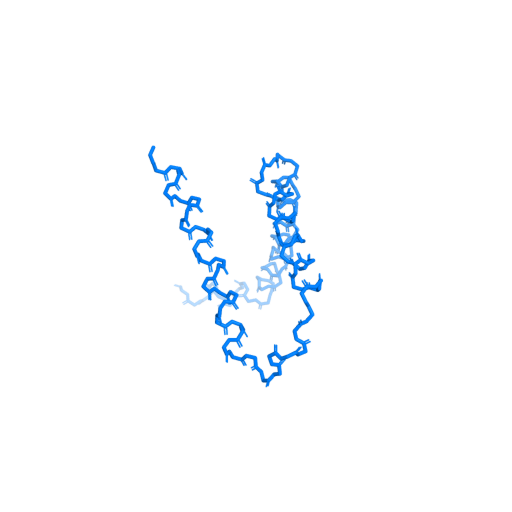MET A CA 1
ATOM 641 C C . MET A 1 87 ? 18.711 -28.142 -30.893 1.00 58.56 87 MET A C 1
ATOM 643 O O . MET A 1 87 ? 18.170 -28.561 -31.911 1.00 58.56 87 MET A O 1
ATOM 647 N N . ALA A 1 88 ? 19.684 -28.819 -30.275 1.00 56.47 88 ALA A N 1
ATOM 648 C CA . ALA A 1 88 ? 20.218 -30.103 -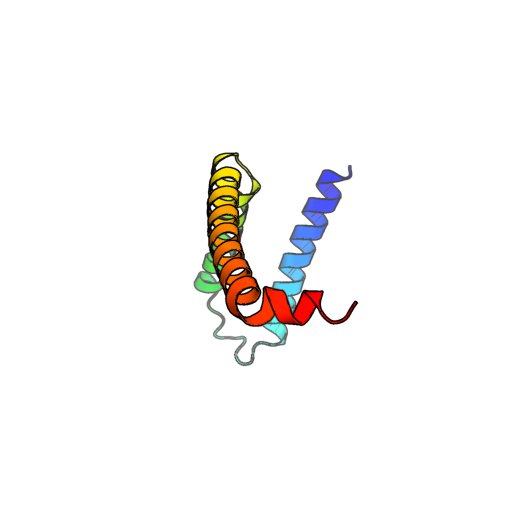30.737 1.00 56.47 88 ALA A CA 1
ATOM 649 C C . ALA A 1 88 ? 19.420 -31.339 -30.256 1.00 56.47 88 ALA A C 1
ATOM 651 O O . ALA A 1 88 ? 19.754 -32.464 -30.630 1.00 56.47 88 ALA A O 1
ATOM 652 N N . MET A 1 89 ? 18.382 -31.155 -29.426 1.00 58.41 89 MET A N 1
ATOM 653 C CA . MET A 1 89 ? 17.543 -32.237 -28.874 1.00 58.41 89 MET A CA 1
ATOM 654 C C . MET A 1 89 ? 16.148 -32.372 -29.530 1.00 58.41 89 MET A C 1
ATOM 656 O O . MET A 1 89 ? 15.288 -33.062 -28.978 1.00 58.41 89 MET A O 1
ATOM 660 N N . ASN A 1 90 ? 15.920 -31.764 -30.702 1.00 49.19 90 ASN A N 1
ATOM 661 C CA . ASN A 1 90 ? 14.760 -31.990 -31.586 1.00 49.19 90 ASN A CA 1
ATOM 662 C C . ASN A 1 90 ? 15.221 -32.145 -33.042 1.00 49.19 90 ASN A C 1
ATOM 664 O O . ASN A 1 90 ? 14.480 -32.774 -33.828 1.00 49.19 90 ASN A O 1
#

Radius of gyration: 22.73 Å; chains: 1; bounding box: 52×41×56 Å

Foldseek 3Di:
DVVVVVVVVVVVVVVVVVVVCCVPDPCNPPPDPVVVVVVVVVVVVLCCCQPVDVNNVVVVVVVVVVVVVVVVVVVVVCCVVCVVVVVVPD

Sequence (90 aa):
MELLGNIAWGLIAIVVLMGLAFLLSVDRKNINLKTVLGALAIQIAIALLFLGWGVGEEVLAFMSNFVTGVLGAAEAGINFLFGEDLMAMN

pLDDT: mean 87.77, std 10.69, range [49.19, 97.5]

=== Feature glossary ===
Legend for the data blocks above and below:

— What the protein is —

Sequence gives the chain of amino acids in standard one-letter code (A=alanine, C=cysteine, …, Y=tyrosine), read N→C. It is the only feature that is directly encoded by the gene; all structural features are derived from the folded form of this sequence.

The annotation block draws on four external resources. InterPro: which protein families and domains the sequence belongs to. GO: standardized terms for what the protein does, what process it participates in, and where in the cell it acts. CATH: which structural fold it has in the CATH hierarchy. Organism: the species of origin.

— Where its atoms are —

Atomic coordinates in PDBx/mmCIF format — the same representation the Protein Data Bank distributes. Each line of the _atom_site loop places one backbone atom in Cartesian space (units: ångströms, origin: arbitrary).

Six rendered views show the 3D structure from the faces of a cube — i.e. along ±x, ±y, ±z. Rendering representation is drawn randomly per protein from cartoon (secondary-structure ribbons), sticks (backbone bonds), or molecular surface; coloring is either N→C rainbow (blue at the N-terminus through red at the C-terminus) or one color per chain.

— Local backbone conformation —

DSSP 8-state secondary structure assigns each residue one of H (α-helix), G (3₁₀-helix), I (π-helix), E (extended β-strand), B (isolated β-bridge), T (hydrogen-bonded turn), S (bend), or '-' (coil). The assignment is computed from backbone hydrogen-bond geometry via the Kabsch–Sander algorithm.

P-SEA three-state annotation labels each residue as helix, strand, or coil based purely on the geometry of the Cα trace. It serves as a fallback when the full backbone (and thus DSSP) is unavailable.

φ (phi) and ψ (psi) are the two rotatable backbone dihedrals per residue: φ is the C(i-1)–N–Cα–C torsion, ψ is the N–Cα–C–N(i+1) torsion, both in degrees on (−180°, 180°]. α-helical residues cluster near (−60°, −45°); β-strand residues near (−120°, +130°). A Ramachandran plot is simply a scatter of (φ, ψ) for every residue.

— Global shape and packing —

Radius of gyration (Rg) is the root-mean-square distance of Cα atoms from their centroid — a single number for overall size and compactness. A globular domain of N residues has Rg ≈ 2.2·N^0.38 Å; an extended or disordered chain has a much larger Rg. The Cα contact count is the number of residue pairs whose Cα atoms are within 8 Å and are more than four positions apart in sequence — a standard proxy for tertiary packing density. The bounding box is the smallest axis-aligned box enclosing all Cα atoms.

Accessible surface area quantifies burial. A residue with SASA near zero is packed into the hydrophobic core; one with SASA >100 Å² sits on the surface. Computed here via the Shrake–Rupley numerical algorithm with a 1.4 Å probe.

The contact map is a binary N×N matrix image: pixel (i, j) is dark where Cα_i and Cα_j are within 8 Å and |i−j|>4. Because the |i−j|>4 filter removes local helical contacts, off-diagonal stripes parallel to the main diagonal indicate parallel β-sheets; stripes perpendicular to it indicate antiparallel β-sheets. The Ramachandran plot scatters every residue's (φ, ψ) pair against the sterically allowed regions. The PAE heatmap renders the predicted-aligned-error matrix.

— Structural neighborhood —

A 3Di character summarizes, for each residue, the relative orientation of the Cα frame of its nearest spatial neighbor. Because it encodes fold topology rather than chemistry, 3Di alignments detect remote structural similarity that sequence alignment misses.

Structural nearest neighbors (via Foldseek easy-search vs the PDB). Reported per hit: target PDB id, E-value, and alignment TM-score. A TM-score above ~0.5 is the conventional threshold for 'same fold'.

— Confidence and disorder —

For AlphaFold models, the B-factor field carries pLDDT — the model's own estimate of local accuracy on a 0–100 scale. Regions with pLDDT<50 should be treated as essentially unmodeled; they often correspond to intrinsically disordered segments.

B-factor (Debye–Waller factor) reflects atomic displacement in the crystal lattice. It is an experimental observable (units Å²), not a prediction; low values mean the atom is pinned down, high values mean it moves or is heterogeneous across the crystal.

Predicted Aligned Error (PAE) is an AlphaFold confidence matrix: entry (i, j) is the expected error in the position of residue j, in ångströms, when the prediction is superimposed on the true structure at residue i. Low PAE within a block of residues means that block is internally rigid and well-predicted; high PAE between two blocks means their relative placement is uncertain even if each block individually is confident.